Protein AF-A0A6V7L1Z0-F1 (afdb_monomer_lite)

InterPro domains:
  IPR006176 3-hydroxyacyl-CoA dehydrogenase, NAD binding [PF02737] (1-41)
  IPR036291 NAD(P)-binding domain superfamily [SSF51735] (2-43)

Radius of gyration: 11.41 Å; chains: 1; bounding box: 24×23×25 Å

pLDDT: mean 84.43, std 13.2, range [55.5, 97.75]

Secondary structure (DSSP, 8-state):
--STTT--EEEE---TTS-HHHHHHHHHHHHHTT-EEEE-SS--TTTTGGG-

Foldseek 3Di:
DPPCVVALEDEQADDPPRDPVVSVVVCVVSVVVPHDYDYDPHDDVPGPVSVD

Organism: NCBI:txid1563983

Structure (mmCIF, N/CA/C/O backbone):
data_AF-A0A6V7L1Z0-F1
#
_entry.id   AF-A0A6V7L1Z0-F1
#
loop_
_atom_site.group_PDB
_atom_site.id
_atom_site.type_symbol
_atom_site.label_atom_id
_atom_site.label_alt_id
_atom_site.label_comp_id
_atom_site.label_asym_id
_atom_site.label_entity_id
_atom_site.label_seq_id
_atom_site.pdbx_PDB_ins_code
_atom_site.Cartn_x
_atom_site.Cartn_y
_atom_site.Cartn_z
_atom_site.occupancy
_atom_site.B_iso_or_equiv
_atom_site.auth_seq_id
_atom_site.auth_comp_id
_atom_site.auth_asym_id
_atom_site.auth_atom_id
_atom_site.pdbx_PDB_model_num
ATOM 1 N N . VAL A 1 1 ? -4.646 10.106 2.223 1.00 73.81 1 VAL A N 1
ATOM 2 C CA . VAL A 1 1 ? -5.727 11.129 2.217 1.00 73.81 1 VAL A CA 1
ATOM 3 C C . VAL A 1 1 ? -5.647 11.960 3.489 1.00 73.81 1 VAL A C 1
ATOM 5 O O . VAL A 1 1 ? -5.153 11.442 4.480 1.00 73.81 1 VAL A O 1
ATOM 8 N N . ASN A 1 2 ? -6.065 13.231 3.479 1.00 72.19 2 ASN A N 1
ATOM 9 C CA . ASN A 1 2 ? -6.028 14.094 4.666 1.00 72.19 2 ASN A CA 1
ATOM 10 C C . ASN A 1 2 ? -7.439 14.241 5.283 1.00 72.19 2 ASN A C 1
ATOM 12 O O . ASN A 1 2 ? -8.367 14.533 4.533 1.00 72.19 2 ASN A O 1
ATOM 16 N N . PRO A 1 3 ? -7.614 14.093 6.608 1.00 77.94 3 PRO A N 1
ATOM 17 C CA . PRO A 1 3 ? -6.616 13.666 7.583 1.00 77.94 3 PRO A CA 1
ATOM 18 C C . PRO A 1 3 ? -6.471 12.138 7.601 1.00 77.94 3 PRO A C 1
ATOM 20 O O . PRO A 1 3 ? -7.487 11.444 7.663 1.00 77.94 3 PRO A O 1
ATOM 23 N N . PRO A 1 4 ? -5.237 11.598 7.610 1.00 76.69 4 PRO A N 1
ATOM 24 C CA . PRO A 1 4 ? -4.995 10.152 7.522 1.00 76.69 4 PRO A CA 1
ATOM 25 C C . PRO A 1 4 ? -5.578 9.369 8.706 1.00 76.69 4 PRO A C 1
ATOM 27 O O . PRO A 1 4 ? -5.856 8.182 8.596 1.00 76.69 4 PRO A O 1
ATOM 30 N N . TYR A 1 5 ? -5.821 10.045 9.831 1.00 77.75 5 TYR A N 1
ATOM 31 C CA . TYR A 1 5 ? -6.473 9.445 10.993 1.00 77.75 5 TYR A CA 1
ATOM 32 C C . TYR A 1 5 ? -7.965 9.147 10.765 1.00 77.75 5 TYR A C 1
ATOM 34 O O . TYR A 1 5 ? -8.494 8.187 11.312 1.00 77.75 5 TYR A O 1
ATOM 42 N N . TYR A 1 6 ? -8.648 9.963 9.958 1.00 80.88 6 TYR A N 1
ATOM 43 C CA . TYR A 1 6 ? -10.086 9.829 9.697 1.00 80.88 6 TYR A CA 1
ATOM 44 C C . TYR A 1 6 ? -10.384 9.193 8.338 1.00 80.88 6 TYR A C 1
ATOM 46 O O . TYR A 1 6 ? -11.505 8.750 8.102 1.00 80.88 6 TYR A O 1
ATOM 54 N N . VAL A 1 7 ? -9.393 9.148 7.444 1.00 86.88 7 VAL A N 1
ATOM 55 C CA . VAL A 1 7 ? -9.524 8.547 6.119 1.00 86.88 7 VAL A CA 1
ATOM 56 C C . VAL A 1 7 ? -8.445 7.477 5.945 1.00 86.88 7 VAL A C 1
ATOM 58 O O . VAL A 1 7 ? -7.318 7.820 5.586 1.00 86.88 7 VAL A O 1
ATOM 61 N N . PRO A 1 8 ? -8.779 6.188 6.151 1.00 89.31 8 PRO A N 1
ATOM 62 C CA . PRO A 1 8 ? -7.799 5.100 6.212 1.00 89.31 8 PRO A CA 1
ATOM 63 C C . PRO A 1 8 ? -7.219 4.712 4.842 1.00 89.31 8 PRO A C 1
ATOM 65 O O . PRO A 1 8 ? -6.467 3.751 4.739 1.00 89.31 8 PRO A O 1
ATOM 68 N N . LEU A 1 9 ? -7.598 5.399 3.763 1.00 91.38 9 LEU A N 1
ATOM 69 C CA . LEU A 1 9 ? -7.195 5.037 2.410 1.00 91.38 9 LEU A CA 1
ATOM 70 C C . LEU A 1 9 ? -5.720 5.376 2.154 1.00 91.38 9 LEU A C 1
ATOM 72 O O . LEU A 1 9 ? -5.308 6.543 2.214 1.00 91.38 9 LEU A O 1
ATOM 76 N N . VAL A 1 10 ? -4.964 4.339 1.794 1.00 92.81 10 VAL A N 1
ATOM 77 C CA . VAL A 1 10 ? -3.547 4.400 1.424 1.00 92.81 10 VAL A CA 1
ATOM 78 C C . VAL A 1 10 ? -3.374 3.797 0.032 1.00 92.81 10 VAL A C 1
ATOM 80 O O . VAL A 1 10 ? -3.783 2.669 -0.214 1.00 92.81 10 VAL A O 1
ATOM 83 N N . GLU A 1 11 ? -2.751 4.524 -0.887 1.00 92.31 11 GLU A N 1
ATOM 84 C CA . GLU A 1 11 ? -2.412 4.004 -2.214 1.00 92.31 11 GLU A CA 1
ATOM 85 C C . GLU A 1 11 ? -0.960 3.520 -2.215 1.00 92.31 11 GLU A C 1
ATOM 87 O O . GLU A 1 11 ? -0.041 4.276 -1.902 1.00 92.31 11 GLU A O 1
ATOM 92 N N . ILE A 1 12 ? -0.749 2.254 -2.570 1.00 92.62 12 ILE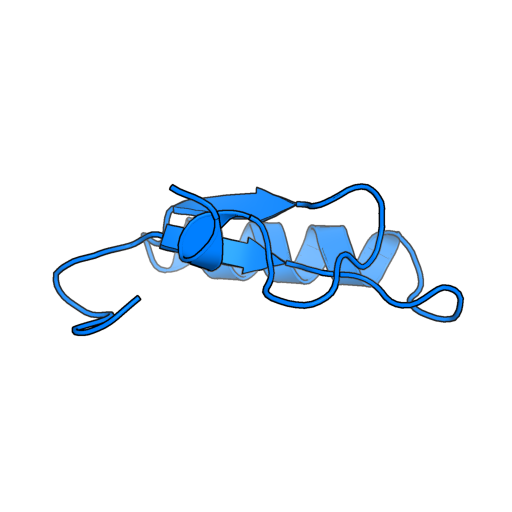 A N 1
ATOM 93 C CA . ILE A 1 12 ? 0.576 1.662 -2.754 1.00 92.62 12 ILE A CA 1
ATOM 94 C C . ILE A 1 12 ? 0.860 1.649 -4.252 1.00 92.62 12 ILE A C 1
ATOM 96 O O . ILE A 1 12 ? 0.178 0.960 -5.014 1.00 92.62 12 ILE A O 1
ATOM 100 N N . VAL A 1 13 ? 1.871 2.409 -4.673 1.00 91.69 13 VAL A N 1
ATO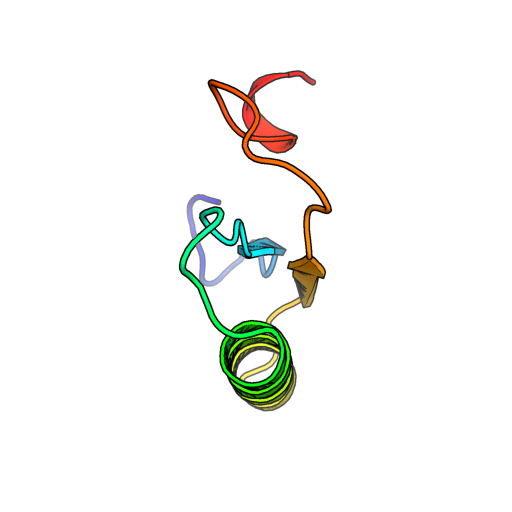M 101 C CA . VAL A 1 13 ? 2.253 2.550 -6.084 1.00 91.69 13 VAL A CA 1
ATOM 102 C C . VAL A 1 13 ? 3.686 2.066 -6.279 1.00 91.69 13 VAL A C 1
ATOM 104 O O . VAL A 1 13 ? 4.625 2.808 -5.990 1.00 91.69 13 VAL A O 1
ATOM 107 N N . PRO A 1 14 ? 3.881 0.812 -6.717 1.00 89.44 14 PRO A N 1
ATOM 108 C CA . PRO A 1 14 ? 5.208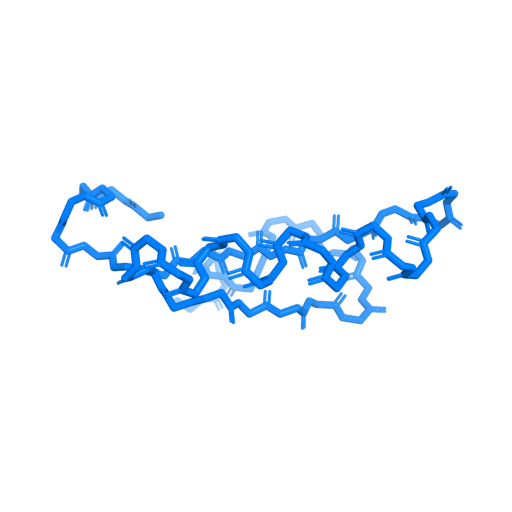 0.299 -7.005 1.00 89.44 14 PRO A CA 1
ATOM 109 C C . PRO A 1 14 ? 5.781 0.935 -8.273 1.00 89.44 14 PRO A C 1
ATOM 111 O O . PRO A 1 14 ? 5.090 1.102 -9.279 1.00 89.44 14 PRO A O 1
ATOM 114 N N . SER A 1 15 ? 7.077 1.226 -8.231 1.00 88.00 15 SER A N 1
ATOM 115 C CA . SER A 1 15 ? 7.877 1.529 -9.421 1.00 88.00 15 SER A CA 1
ATOM 116 C C . SER A 1 15 ? 8.290 0.230 -10.138 1.00 88.00 15 SER A C 1
ATOM 118 O O . SER A 1 15 ? 8.255 -0.836 -9.518 1.00 88.00 15 SER A O 1
ATOM 120 N N . PRO A 1 16 ? 8.761 0.268 -11.400 1.00 87.19 16 PRO A N 1
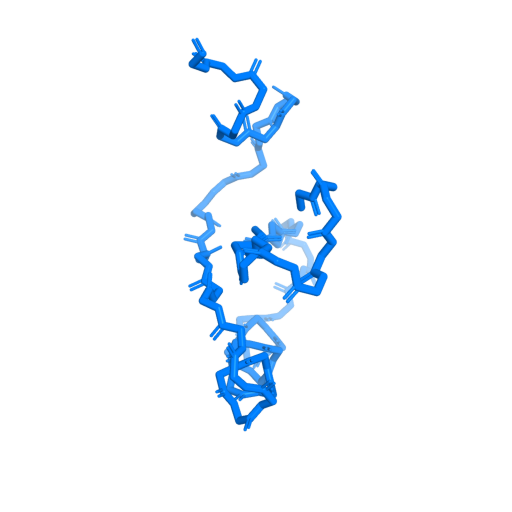ATOM 121 C CA . PRO A 1 16 ? 9.197 -0.938 -12.117 1.00 87.19 16 PRO A CA 1
ATOM 122 C C . PRO A 1 16 ? 10.340 -1.717 -11.446 1.00 87.19 16 PRO A C 1
ATOM 124 O O . PRO A 1 16 ? 10.495 -2.910 -11.690 1.00 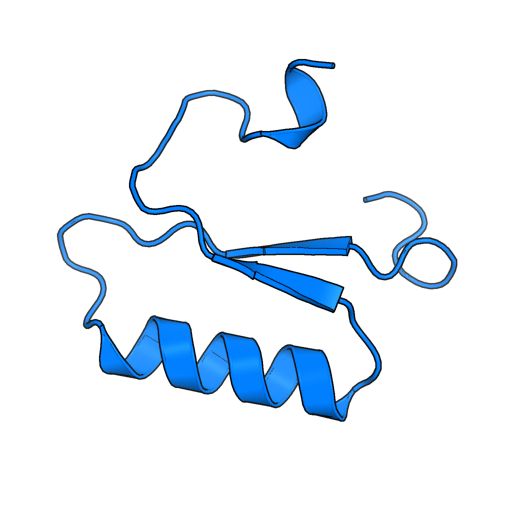87.19 16 PRO A O 1
ATOM 127 N N . TRP A 1 17 ? 11.151 -1.056 -10.617 1.00 89.38 17 TRP A N 1
ATOM 128 C CA . TRP A 1 17 ? 12.239 -1.683 -9.858 1.00 89.38 17 TRP A CA 1
ATOM 129 C C . TRP A 1 17 ? 11.828 -2.080 -8.433 1.00 89.38 17 TRP A C 1
ATOM 131 O O . TRP A 1 17 ? 12.633 -2.650 -7.694 1.00 89.38 17 TRP A O 1
ATOM 141 N N . THR A 1 18 ? 10.590 -1.786 -8.023 1.00 91.31 18 THR A N 1
ATOM 142 C CA . THR A 1 18 ? 10.048 -2.242 -6.743 1.00 91.31 18 THR A CA 1
ATOM 143 C C . THR A 1 18 ? 9.806 -3.744 -6.819 1.00 91.31 18 THR A C 1
ATOM 145 O O . THR A 1 18 ? 9.075 -4.227 -7.682 1.00 91.31 18 THR A O 1
ATOM 148 N N . LYS A 1 19 ? 10.417 -4.495 -5.900 1.00 94.56 19 LYS A N 1
ATOM 149 C CA . LYS A 1 19 ? 10.208 -5.940 -5.833 1.00 94.56 19 LYS A CA 1
ATOM 150 C C . LYS A 1 19 ? 8.771 -6.254 -5.377 1.00 94.56 19 LYS A C 1
ATOM 152 O O . LYS A 1 19 ? 8.312 -5.609 -4.429 1.00 94.56 19 LYS A O 1
ATOM 157 N N . PRO A 1 20 ? 8.074 -7.230 -5.989 1.00 90.75 20 PRO A N 1
ATOM 158 C CA . PRO A 1 20 ? 6.679 -7.537 -5.662 1.00 90.75 20 PRO A CA 1
ATOM 159 C C . PRO A 1 20 ? 6.432 -7.844 -4.179 1.00 90.75 20 PRO A C 1
ATOM 161 O O . PRO A 1 20 ? 5.414 -7.433 -3.624 1.00 90.75 20 PRO A O 1
ATOM 164 N N . GLU A 1 21 ? 7.376 -8.517 -3.521 1.00 96.06 21 GLU A N 1
ATOM 165 C CA . GLU A 1 21 ? 7.294 -8.863 -2.102 1.00 96.06 21 GLU A CA 1
ATOM 166 C C . GLU A 1 21 ? 7.223 -7.632 -1.189 1.00 96.06 21 GLU A C 1
ATOM 168 O O . GLU A 1 21 ? 6.499 -7.654 -0.198 1.00 96.06 21 GLU A O 1
ATOM 173 N N . ILE A 1 22 ? 7.879 -6.527 -1.561 1.00 96.12 22 ILE A N 1
ATOM 174 C CA . ILE A 1 22 ? 7.876 -5.289 -0.771 1.00 96.12 22 ILE A CA 1
ATOM 175 C C . ILE A 1 22 ? 6.497 -4.634 -0.806 1.00 96.12 22 ILE A C 1
ATOM 177 O O . ILE A 1 22 ? 6.013 -4.133 0.206 1.00 96.12 22 ILE A O 1
ATOM 181 N N . SER A 1 23 ? 5.824 -4.651 -1.958 1.00 94.62 23 SER A N 1
ATOM 182 C CA . SER A 1 23 ? 4.462 -4.122 -2.065 1.00 94.62 23 SER A CA 1
ATOM 183 C C . SER A 1 23 ? 3.469 -4.908 -1.216 1.00 94.62 23 SER A C 1
ATOM 185 O O . SER A 1 23 ? 2.541 -4.317 -0.663 1.00 94.62 23 SER A O 1
ATOM 187 N N . GLN A 1 24 ? 3.669 -6.222 -1.103 1.00 95.31 24 GLN A N 1
ATOM 188 C CA . GLN A 1 24 ? 2.841 -7.074 -0.261 1.00 95.31 24 GLN A CA 1
ATOM 189 C C . GLN A 1 24 ? 3.117 -6.826 1.227 1.00 95.31 24 GLN A C 1
ATOM 191 O O . GLN A 1 24 ? 2.175 -6.601 1.977 1.00 95.31 24 GLN A O 1
ATOM 196 N N . GLU A 1 25 ? 4.384 -6.752 1.636 1.00 97.56 25 GLU A N 1
ATOM 197 C CA . GLU A 1 25 ? 4.767 -6.462 3.024 1.00 97.56 25 GLU A CA 1
ATOM 198 C C . GLU A 1 25 ? 4.205 -5.113 3.502 1.00 97.56 25 GLU A C 1
ATOM 200 O O . GLU A 1 25 ? 3.601 -5.019 4.570 1.00 97.56 25 GLU A O 1
ATOM 205 N N . VAL A 1 26 ? 4.304 -4.066 2.675 1.00 96.88 26 VAL A N 1
ATOM 206 C CA . VAL A 1 26 ? 3.725 -2.751 2.994 1.00 96.88 26 VAL A CA 1
ATOM 207 C C . VAL A 1 26 ? 2.201 -2.821 3.100 1.00 96.88 26 VAL A C 1
ATOM 209 O O . VAL A 1 26 ? 1.618 -2.182 3.976 1.00 96.88 26 VAL A O 1
ATOM 212 N N . LYS A 1 27 ? 1.536 -3.597 2.236 1.00 96.19 27 LYS A N 1
ATOM 213 C CA . LYS A 1 27 ? 0.085 -3.802 2.312 1.00 96.19 27 LYS A CA 1
ATOM 214 C C . LYS A 1 27 ? -0.311 -4.474 3.626 1.00 96.19 27 LYS A C 1
ATOM 216 O O . LYS A 1 27 ? -1.306 -4.070 4.231 1.00 96.19 27 LYS A O 1
ATOM 221 N N . ASP A 1 28 ? 0.463 -5.452 4.075 1.00 97.69 28 ASP A N 1
ATOM 222 C CA . ASP A 1 28 ? 0.190 -6.184 5.308 1.00 97.69 28 ASP A CA 1
ATOM 223 C C . ASP A 1 28 ? 0.368 -5.271 6.530 1.00 97.69 28 ASP A C 1
ATOM 225 O O . ASP A 1 28 ? -0.551 -5.164 7.341 1.00 97.69 28 ASP A O 1
ATOM 229 N N . ILE A 1 29 ? 1.459 -4.494 6.583 1.00 97.75 29 ILE A N 1
ATOM 230 C CA . ILE A 1 29 ? 1.704 -3.491 7.636 1.00 97.75 29 ILE A CA 1
ATOM 231 C C . ILE A 1 29 ? 0.561 -2.473 7.706 1.00 97.75 29 ILE A C 1
ATOM 233 O O . ILE A 1 29 ? 0.036 -2.195 8.781 1.00 97.75 29 ILE A O 1
ATOM 237 N N . MET A 1 30 ? 0.154 -1.911 6.563 1.00 96.31 30 MET A N 1
ATOM 238 C CA . MET A 1 30 ? -0.922 -0.915 6.514 1.00 96.31 30 MET A CA 1
ATOM 239 C C . MET A 1 30 ? -2.253 -1.505 6.994 1.00 96.31 30 MET A C 1
ATOM 241 O O . MET A 1 30 ? -2.997 -0.848 7.720 1.00 96.31 30 MET A O 1
ATOM 245 N N . THR A 1 31 ? -2.534 -2.757 6.634 1.00 96.25 31 THR A N 1
ATOM 246 C CA . THR A 1 31 ? -3.728 -3.472 7.100 1.00 96.25 31 THR A CA 1
ATOM 247 C C . THR A 1 31 ? -3.690 -3.699 8.615 1.00 96.25 31 THR A C 1
ATOM 249 O O . THR A 1 31 ? -4.692 -3.470 9.290 1.00 96.25 31 THR A O 1
ATOM 252 N N . GLU A 1 32 ? -2.539 -4.097 9.165 1.00 97.69 32 GLU A N 1
ATOM 253 C CA . GLU A 1 32 ? -2.351 -4.349 10.601 1.00 97.69 32 GLU A CA 1
ATOM 254 C C . GLU A 1 32 ? -2.629 -3.102 11.452 1.00 97.69 32 GLU A C 1
ATOM 256 O O . GLU A 1 32 ? -3.280 -3.186 12.493 1.00 97.69 32 GLU A O 1
ATOM 261 N N . ILE A 1 33 ? -2.212 -1.925 10.979 1.00 95.25 33 ILE A N 1
ATOM 262 C CA . ILE A 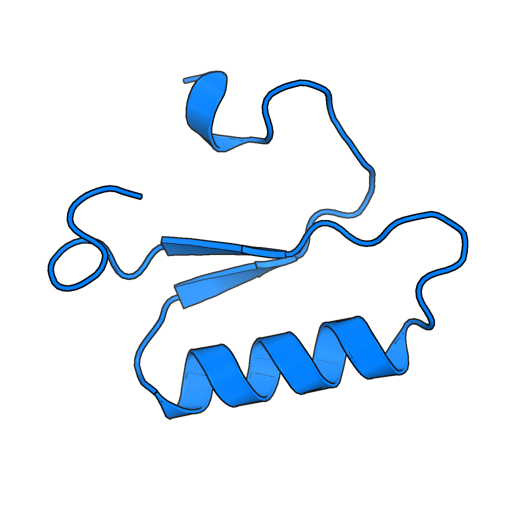1 33 ? -2.430 -0.651 11.682 1.00 95.25 33 ILE A CA 1
ATOM 263 C C . ILE A 1 33 ? -3.821 -0.036 11.429 1.00 95.25 33 ILE A C 1
ATOM 265 O O . ILE A 1 33 ? -4.060 1.124 11.772 1.00 95.25 33 ILE A O 1
ATOM 269 N N . GLY A 1 34 ? -4.745 -0.785 10.817 1.00 94.00 34 GLY A N 1
ATOM 270 C CA . GLY A 1 34 ? -6.130 -0.364 10.584 1.00 94.00 34 GLY A CA 1
ATOM 271 C C . GLY A 1 34 ? -6.329 0.576 9.392 1.00 94.00 34 GLY A C 1
ATOM 272 O O . GLY A 1 34 ? -7.383 1.204 9.279 1.00 94.00 34 GLY A O 1
ATOM 273 N N . GLN A 1 35 ? -5.340 0.694 8.502 1.00 95.88 35 GLN A N 1
ATOM 274 C CA . GLN A 1 35 ? -5.518 1.380 7.223 1.00 95.88 35 GLN A CA 1
ATOM 275 C C . GLN A 1 35 ? -6.181 0.448 6.194 1.00 95.88 35 GLN A C 1
ATOM 277 O O . GLN A 1 35 ? -6.248 -0.770 6.353 1.00 95.88 35 GLN A O 1
ATOM 282 N N . ALA A 1 36 ? -6.663 1.037 5.105 1.00 94.38 36 ALA A N 1
ATOM 283 C CA . ALA A 1 36 ? -7.268 0.377 3.957 1.00 94.38 36 ALA A CA 1
ATOM 284 C C . ALA A 1 36 ? -6.369 0.577 2.717 1.00 94.38 36 ALA A C 1
ATOM 286 O O . ALA A 1 36 ? -6.633 1.466 1.899 1.00 94.38 36 ALA A O 1
ATOM 287 N N . PRO A 1 37 ? -5.271 -0.195 2.586 1.00 95.19 37 PRO A N 1
ATOM 288 C CA . PRO A 1 37 ? -4.340 -0.060 1.474 1.00 95.19 37 PRO A CA 1
ATOM 289 C C . PRO A 1 37 ? -4.914 -0.598 0.155 1.00 95.19 37 PRO A C 1
ATOM 291 O O . PRO A 1 37 ? -5.521 -1.669 0.106 1.00 95.19 37 PRO A O 1
ATOM 294 N N . VAL A 1 38 ? -4.636 0.103 -0.943 1.00 92.25 38 VAL A N 1
ATOM 295 C CA . VAL A 1 38 ? -4.962 -0.303 -2.315 1.00 92.25 38 VAL A CA 1
ATOM 296 C C . VAL A 1 38 ? -3.675 -0.359 -3.131 1.00 92.25 38 VAL A C 1
ATOM 298 O O . VAL A 1 38 ? -2.962 0.635 -3.236 1.00 92.25 38 VAL A O 1
ATOM 301 N N . LEU A 1 39 ? -3.377 -1.521 -3.716 1.00 90.56 39 LEU A N 1
ATOM 302 C CA . LEU A 1 39 ? -2.222 -1.700 -4.595 1.00 90.56 39 LEU A CA 1
ATOM 303 C C . LEU A 1 39 ? -2.588 -1.315 -6.031 1.00 90.56 39 LEU A C 1
ATOM 305 O O . LEU A 1 39 ? -3.550 -1.849 -6.588 1.00 90.56 39 LEU A O 1
ATOM 309 N N . LEU A 1 40 ? -1.814 -0.416 -6.636 1.00 86.62 40 LEU A N 1
ATOM 310 C CA . LEU A 1 40 ? -1.969 -0.044 -8.039 1.00 86.62 40 LEU A CA 1
ATOM 311 C C . LEU A 1 40 ? -1.019 -0.864 -8.919 1.00 86.62 40 LEU A C 1
ATOM 313 O O . LEU A 1 40 ? 0.166 -0.992 -8.633 1.00 86.62 40 LEU A O 1
ATOM 317 N N . ASN A 1 41 ? -1.535 -1.389 -10.032 1.00 74.81 41 ASN A N 1
ATOM 318 C CA . ASN A 1 41 ? -0.765 -2.237 -10.955 1.00 74.81 41 ASN A CA 1
ATOM 319 C C . ASN A 1 41 ? 0.176 -1.451 -11.889 1.00 74.81 41 ASN A C 1
ATOM 321 O O . ASN A 1 41 ? 0.926 -2.054 -12.652 1.00 74.81 41 ASN A O 1
ATOM 325 N N . ARG A 1 42 ? 0.099 -0.118 -11.890 1.00 68.06 42 ARG A N 1
ATOM 326 C CA . ARG A 1 42 ? 0.975 0.771 -12.660 1.00 68.06 42 ARG A CA 1
ATOM 327 C C . ARG A 1 42 ? 1.045 2.135 -11.993 1.00 68.06 42 ARG A C 1
ATOM 329 O O . ARG A 1 42 ? 0.054 2.582 -11.415 1.00 68.06 42 ARG A O 1
ATOM 336 N N . GLU A 1 43 ? 2.185 2.797 -12.138 1.00 64.94 43 GLU A N 1
ATOM 337 C CA . GLU A 1 43 ? 2.311 4.215 -11.830 1.00 64.94 43 GLU A CA 1
ATOM 338 C C . GLU A 1 43 ? 1.387 5.014 -12.761 1.00 64.94 43 GLU A C 1
ATOM 340 O O . GLU A 1 43 ? 1.351 4.800 -13.976 1.00 64.94 43 GLU A O 1
ATOM 345 N N . ILE A 1 44 ? 0.574 5.887 -12.175 1.00 68.06 44 ILE A N 1
ATOM 346 C CA . ILE A 1 44 ? -0.301 6.812 -12.893 1.00 68.06 44 ILE A CA 1
ATOM 347 C C . ILE A 1 44 ? 0.007 8.189 -12.320 1.00 68.06 44 ILE A C 1
ATOM 349 O O . ILE A 1 44 ? -0.068 8.367 -11.102 1.00 68.06 44 ILE A O 1
ATOM 353 N N . GLU A 1 45 ? 0.345 9.154 -13.179 1.00 60.81 45 GLU A N 1
ATOM 354 C CA . GLU A 1 45 ? 0.505 10.546 -12.753 1.00 60.81 45 GLU A CA 1
ATOM 355 C C . GLU A 1 45 ? -0.760 11.009 -12.018 1.00 60.81 45 GLU A C 1
ATOM 357 O O . GLU A 1 45 ? -1.869 10.939 -12.552 1.00 60.81 45 GLU A O 1
ATOM 362 N N . GLY A 1 46 ? -0.584 11.451 -10.771 1.00 61.19 46 GLY A N 1
ATOM 363 C CA . GLY A 1 46 ? -1.676 11.907 -9.914 1.00 61.19 46 GLY A CA 1
ATOM 364 C C . GLY A 1 46 ? -2.349 10.829 -9.057 1.00 61.19 46 GLY A C 1
ATOM 365 O O . GLY A 1 46 ? -3.252 11.182 -8.309 1.00 61.19 46 GLY A O 1
ATOM 366 N N . PHE A 1 47 ? -1.907 9.566 -9.069 1.00 67.31 47 PHE A N 1
ATOM 367 C CA . PHE A 1 47 ? -2.551 8.474 -8.311 1.00 67.31 47 PHE A CA 1
ATOM 368 C C . PHE A 1 47 ? -4.032 8.254 -8.711 1.00 67.31 47 PHE A C 1
ATOM 370 O O . PHE A 1 47 ? -4.538 8.908 -9.626 1.00 67.31 47 PHE A O 1
ATOM 377 N N . ALA A 1 48 ? -4.743 7.287 -8.117 1.00 62.19 48 ALA A N 1
ATOM 378 C CA . ALA A 1 48 ? -6.146 7.048 -8.484 1.00 62.19 48 ALA A CA 1
ATOM 379 C C . ALA A 1 48 ? -7.079 8.087 -7.841 1.00 62.19 48 ALA A C 1
ATOM 381 O O . ALA A 1 48 ? -8.077 8.484 -8.441 1.00 62.19 48 ALA A O 1
ATOM 382 N N . LEU A 1 49 ? -6.728 8.563 -6.647 1.00 59.75 49 LEU A N 1
ATOM 383 C CA . LEU A 1 49 ? -7.558 9.459 -5.850 1.00 59.75 49 LEU A CA 1
ATOM 384 C C . LEU A 1 49 ? -7.660 10.888 -6.392 1.00 59.75 49 LEU A C 1
ATOM 386 O O . LEU A 1 49 ? -8.736 11.467 -6.324 1.00 59.75 49 LEU A O 1
ATOM 390 N N . ASN A 1 50 ? -6.602 11.456 -6.984 1.00 59.34 50 ASN A N 1
ATOM 391 C CA . ASN A 1 50 ? -6.674 12.814 -7.556 1.00 59.34 50 ASN A CA 1
ATOM 392 C C . ASN A 1 50 ? -7.357 12.852 -8.939 1.00 59.34 50 ASN A C 1
ATOM 394 O O . ASN A 1 50 ? -7.163 13.801 -9.700 1.00 59.34 50 ASN A O 1
ATOM 398 N N . ARG A 1 51 ? -8.109 11.803 -9.298 1.00 58.84 51 ARG A N 1
ATOM 399 C CA . ARG A 1 51 ? -8.755 11.643 -10.608 1.00 58.84 51 ARG A CA 1
ATOM 400 C C . ARG A 1 51 ? -10.269 11.410 -10.536 1.00 58.84 51 ARG A C 1
ATOM 402 O O . ARG A 1 51 ? -10.878 11.162 -11.577 1.00 58.84 51 ARG A O 1
ATOM 409 N N . ILE A 1 52 ? -10.845 11.490 -9.336 1.00 55.50 52 ILE A N 1
ATOM 410 C CA . ILE A 1 52 ? -12.288 11.534 -9.043 1.00 55.50 52 ILE A CA 1
ATOM 411 C C . ILE A 1 52 ? -12.589 12.926 -8.491 1.00 55.50 52 ILE A C 1
ATOM 413 O O . ILE A 1 52 ? -13.617 13.503 -8.903 1.00 55.50 52 ILE A O 1
#

Sequence (52 aa):
VNPPYYVPLVEIVPSPWTKPEISQEVKDIMTEIGQAPVLLNREIEGFALNRI